Protein AF-A0AAV5Y5F4-F1 (afdb_monomer)

pLDDT: mean 81.41, std 11.35, range [46.44, 94.81]

Radius of gyration: 13.3 Å; Cα contacts (8 Å, |Δi|>4): 186; chains: 1; bounding box: 31×25×41 Å

Structure (mmCIF, N/CA/C/O backbone):
data_AF-A0AAV5Y5F4-F1
#
_entry.id   AF-A0AAV5Y5F4-F1
#
loop_
_atom_site.group_PDB
_atom_site.id
_atom_site.type_symbol
_atom_site.label_atom_id
_atom_site.label_alt_id
_atom_site.label_comp_id
_atom_site.label_asym_id
_atom_site.label_entity_id
_atom_site.label_seq_id
_atom_site.pdbx_PDB_ins_code
_atom_site.Cartn_x
_atom_site.Cartn_y
_atom_site.Cartn_z
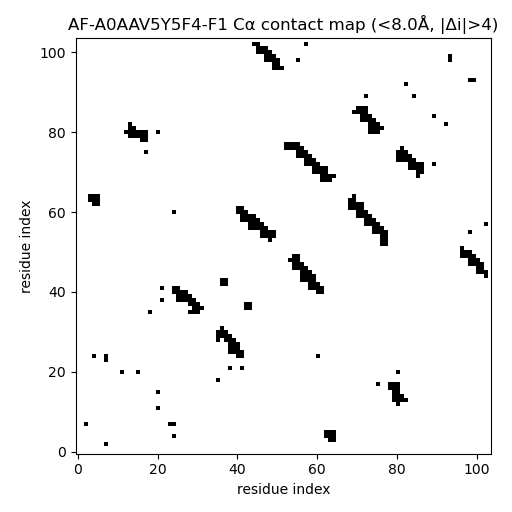_atom_site.occupancy
_atom_site.B_iso_or_equiv
_atom_site.auth_seq_id
_atom_site.auth_comp_id
_atom_site.auth_asym_id
_atom_site.auth_atom_id
_atom_site.pdbx_PDB_model_num
ATOM 1 N N . MET A 1 1 ? -3.911 -3.413 25.424 1.00 46.44 1 MET A N 1
ATOM 2 C CA . MET A 1 1 ? -3.829 -2.219 24.551 1.00 46.44 1 MET A CA 1
ATOM 3 C C . MET A 1 1 ? -3.957 -2.684 23.112 1.00 46.44 1 MET A C 1
ATOM 5 O O . MET A 1 1 ? -3.365 -3.705 22.790 1.00 46.44 1 MET A O 1
ATOM 9 N N . ARG A 1 2 ? -4.731 -1.999 22.262 1.00 52.81 2 ARG A N 1
ATOM 10 C CA . ARG A 1 2 ? -4.635 -2.237 20.813 1.00 52.81 2 ARG A CA 1
ATOM 11 C C . ARG A 1 2 ? -3.311 -1.612 20.335 1.00 52.81 2 ARG A C 1
ATOM 13 O O . ARG A 1 2 ? -3.039 -0.492 20.768 1.00 52.81 2 ARG A O 1
ATOM 20 N N . PRO A 1 3 ? -2.498 -2.308 19.524 1.00 56.47 3 PRO A N 1
ATOM 21 C CA . PRO A 1 3 ? -1.241 -1.761 19.016 1.00 56.47 3 PRO A CA 1
ATOM 22 C C . PRO A 1 3 ? -1.489 -0.474 18.223 1.00 56.47 3 PRO A C 1
ATOM 24 O O . PRO A 1 3 ? -2.558 -0.310 17.614 1.00 56.47 3 PRO A O 1
ATOM 27 N N . GLN A 1 4 ? -0.518 0.440 18.246 1.00 65.06 4 GLN A N 1
ATOM 28 C CA . GLN A 1 4 ? -0.592 1.681 17.478 1.00 65.06 4 GLN A CA 1
ATOM 29 C C . GLN A 1 4 ? -0.712 1.341 15.982 1.00 65.06 4 GLN A C 1
ATOM 31 O O . GLN A 1 4 ? -0.092 0.381 15.523 1.00 65.06 4 GLN A O 1
ATOM 36 N N . PRO A 1 5 ? -1.506 2.084 15.192 1.00 67.19 5 PRO A N 1
ATOM 37 C CA . PRO A 1 5 ? -1.725 1.772 13.778 1.00 67.19 5 PRO A CA 1
ATOM 38 C C . PRO A 1 5 ? -0.433 1.620 12.960 1.00 67.19 5 PRO A C 1
ATOM 40 O O . PRO A 1 5 ? -0.370 0.762 12.083 1.00 67.19 5 PRO A O 1
ATOM 43 N N . SER A 1 6 ? 0.613 2.381 13.288 1.00 70.62 6 SER A N 1
ATOM 44 C CA . SER A 1 6 ? 1.933 2.282 12.655 1.00 70.62 6 SER A CA 1
ATOM 45 C C . SER A 1 6 ? 2.707 1.007 13.008 1.00 70.62 6 SER A C 1
ATOM 47 O O . SER A 1 6 ? 3.467 0.514 12.179 1.00 70.62 6 SER A O 1
ATOM 49 N N . GLU A 1 7 ? 2.472 0.395 14.174 1.00 76.50 7 GLU A N 1
ATOM 50 C CA . GLU A 1 7 ? 3.096 -0.885 14.548 1.00 76.50 7 GLU A CA 1
ATOM 51 C C . GLU A 1 7 ? 2.633 -2.023 13.628 1.00 76.50 7 GLU A C 1
ATOM 53 O O . GLU A 1 7 ? 3.367 -2.987 13.417 1.00 76.50 7 GLU A O 1
ATOM 58 N N . ARG A 1 8 ? 1.457 -1.895 12.997 1.00 79.62 8 ARG A N 1
ATOM 59 C CA . ARG A 1 8 ? 0.942 -2.882 12.031 1.00 79.62 8 ARG A CA 1
ATOM 60 C C . ARG A 1 8 ? 1.784 -2.963 10.758 1.00 79.62 8 ARG A C 1
ATOM 62 O O . ARG A 1 8 ? 1.776 -3.996 10.101 1.00 79.62 8 ARG A O 1
ATOM 69 N N . LEU A 1 9 ? 2.560 -1.928 10.432 1.00 83.25 9 LEU A N 1
ATOM 70 C CA . LEU A 1 9 ? 3.510 -1.984 9.317 1.00 83.25 9 LEU A CA 1
ATOM 71 C C . LEU A 1 9 ? 4.643 -2.988 9.581 1.00 83.25 9 LEU A C 1
ATOM 73 O O . LEU A 1 9 ? 5.185 -3.564 8.644 1.00 83.25 9 LEU A O 1
ATOM 77 N N . THR A 1 10 ? 4.990 -3.233 10.851 1.00 85.88 10 THR A N 1
ATOM 78 C CA . THR A 1 10 ? 6.122 -4.102 11.225 1.00 85.88 10 THR A CA 1
ATOM 79 C C . THR A 1 10 ? 5.856 -5.588 10.989 1.00 85.88 10 THR A C 1
ATOM 81 O O . THR A 1 10 ? 6.800 -6.377 10.897 1.00 85.88 10 THR A O 1
ATOM 84 N N . VAL A 1 11 ? 4.584 -5.981 10.864 1.00 87.38 11 VAL A N 1
ATOM 85 C CA . VAL A 1 11 ? 4.174 -7.375 10.637 1.00 87.38 11 VAL A CA 1
ATOM 86 C C . VAL A 1 11 ? 3.964 -7.711 9.162 1.00 87.38 11 VAL A C 1
ATOM 88 O O . VAL A 1 11 ? 3.783 -8.883 8.845 1.00 87.38 11 VAL A O 1
ATOM 91 N N . LEU A 1 12 ? 4.012 -6.713 8.275 1.00 90.94 12 LEU A N 1
ATOM 92 C CA . LEU A 1 12 ? 3.884 -6.908 6.833 1.00 90.94 12 LEU A CA 1
ATOM 93 C C . LEU A 1 12 ? 5.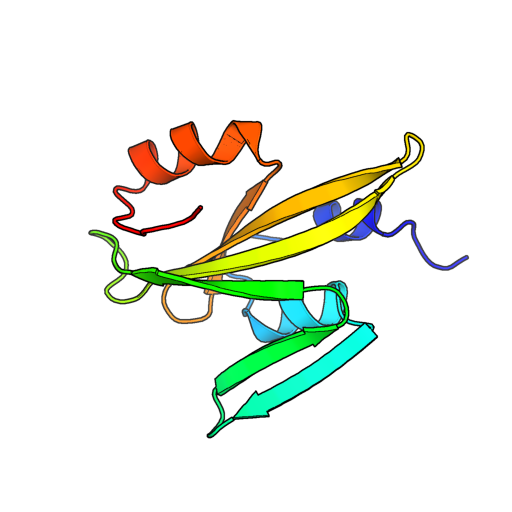154 -7.506 6.239 1.00 90.94 12 LEU A C 1
ATOM 95 O O . LEU A 1 12 ? 6.271 -7.171 6.650 1.00 90.94 12 LEU A O 1
ATOM 99 N N . ARG A 1 13 ? 4.990 -8.370 5.244 1.00 93.25 13 ARG A N 1
ATOM 100 C CA . ARG A 1 13 ? 6.077 -8.974 4.475 1.00 93.25 13 ARG A CA 1
ATOM 101 C C . ARG A 1 13 ? 5.741 -8.951 2.982 1.00 93.25 13 ARG A C 1
ATOM 103 O O . ARG A 1 13 ? 4.578 -9.144 2.628 1.00 93.25 13 ARG A O 1
ATOM 110 N N . PRO A 1 14 ? 6.732 -8.754 2.092 1.00 92.31 14 PRO A N 1
ATOM 111 C CA . PRO A 1 14 ? 6.536 -9.042 0.676 1.00 92.31 14 PRO A CA 1
ATOM 112 C C . PRO A 1 14 ? 5.999 -10.470 0.492 1.00 92.31 14 PRO A C 1
ATOM 114 O O . PRO A 1 14 ? 6.451 -11.390 1.175 1.00 92.31 14 PRO A O 1
ATOM 117 N N . GLY A 1 15 ? 5.019 -10.634 -0.393 1.00 93.50 15 GLY A N 1
ATOM 118 C CA . GLY A 1 15 ? 4.269 -11.874 -0.596 1.00 93.50 15 GLY A CA 1
ATOM 119 C C . GLY A 1 15 ? 2.992 -12.000 0.243 1.00 93.50 15 GLY A C 1
ATOM 120 O O . GLY A 1 15 ? 2.182 -12.880 -0.043 1.00 93.50 15 GLY A O 1
ATOM 121 N N . ASP A 1 16 ? 2.763 -11.130 1.238 1.00 94.81 16 ASP A N 1
ATOM 122 C CA . ASP A 1 16 ? 1.498 -11.131 1.983 1.00 94.81 16 ASP A CA 1
ATOM 123 C C . ASP A 1 16 ? 0.307 -10.932 1.023 1.00 94.81 16 ASP A C 1
ATOM 125 O O . ASP A 1 16 ? 0.358 -10.049 0.159 1.00 94.81 16 ASP A O 1
ATOM 129 N N . PRO A 1 17 ? -0.788 -11.704 1.167 1.00 92.81 17 PRO A N 1
ATOM 130 C CA . PRO A 1 17 ? -1.958 -11.543 0.314 1.00 92.81 17 PRO A CA 1
ATOM 131 C C . PRO A 1 17 ? -2.610 -10.181 0.554 1.00 92.81 17 PRO A C 1
ATOM 133 O O . PRO A 1 17 ? -2.702 -9.706 1.691 1.00 92.81 17 PRO A O 1
ATOM 136 N N . LYS A 1 18 ? -3.097 -9.559 -0.521 1.00 90.50 18 LYS A N 1
ATOM 137 C CA . LYS A 1 18 ? -3.727 -8.235 -0.503 1.00 90.50 18 LYS A CA 1
ATOM 138 C C . LYS A 1 18 ? -4.817 -8.147 0.556 1.00 90.50 18 LYS A C 1
ATOM 140 O O . LYS A 1 18 ? -4.839 -7.180 1.308 1.00 90.50 18 LYS A O 1
ATOM 145 N N . GLU A 1 19 ? -5.663 -9.166 0.675 1.00 87.81 19 GLU A N 1
ATOM 146 C CA . GLU A 1 19 ? -6.740 -9.245 1.664 1.00 87.81 19 GLU A CA 1
ATOM 147 C C . GLU A 1 19 ? -6.215 -9.096 3.093 1.00 87.81 19 GLU A C 1
ATOM 149 O O . GLU A 1 19 ? -6.773 -8.324 3.863 1.00 87.81 19 GLU A O 1
ATOM 154 N N . ARG A 1 20 ? -5.095 -9.749 3.430 1.00 89.75 20 ARG A N 1
ATOM 155 C CA . ARG A 1 20 ? -4.476 -9.652 4.760 1.00 89.75 20 ARG A CA 1
ATOM 156 C C . ARG A 1 20 ? -3.986 -8.238 5.050 1.00 89.75 20 ARG A C 1
ATOM 158 O O . ARG A 1 20 ? -4.176 -7.745 6.158 1.00 89.75 20 ARG A O 1
ATOM 165 N N . VAL A 1 21 ? -3.342 -7.589 4.078 1.00 89.56 21 VAL A N 1
ATOM 166 C CA . VAL A 1 21 ? -2.880 -6.198 4.233 1.00 89.56 21 VAL A CA 1
ATOM 167 C C . VAL A 1 21 ? -4.076 -5.281 4.457 1.00 89.56 21 VAL A C 1
ATOM 169 O O . VAL A 1 21 ? -4.080 -4.451 5.358 1.00 89.56 21 VAL A O 1
ATOM 172 N N . PHE A 1 22 ? -5.120 -5.480 3.668 1.00 86.44 22 PHE A N 1
ATOM 173 C CA . PHE A 1 22 ? -6.355 -4.727 3.743 1.00 86.44 22 PHE A CA 1
ATOM 174 C C . PHE A 1 22 ? -7.058 -4.914 5.101 1.00 86.44 22 PHE A C 1
ATOM 176 O O . PHE A 1 22 ? -7.398 -3.917 5.733 1.00 86.44 22 PHE A O 1
ATOM 183 N N . ASP A 1 23 ? -7.163 -6.141 5.617 1.00 84.12 23 ASP A N 1
ATOM 184 C CA . ASP A 1 23 ? -7.721 -6.440 6.945 1.00 84.12 23 ASP A CA 1
ATOM 185 C C . ASP A 1 23 ? -6.930 -5.777 8.085 1.00 84.12 23 ASP A C 1
ATOM 187 O O . ASP A 1 23 ? -7.510 -5.311 9.069 1.00 84.12 23 ASP A O 1
ATOM 191 N N . LEU A 1 24 ? -5.601 -5.673 7.956 1.00 86.00 24 LEU A N 1
ATOM 192 C CA . LEU A 1 24 ? -4.755 -5.009 8.954 1.00 86.00 24 LEU A CA 1
ATOM 193 C C . LEU A 1 24 ? -5.047 -3.507 9.075 1.00 86.00 24 LEU A C 1
ATOM 195 O O . LEU A 1 24 ? -4.876 -2.939 10.160 1.00 86.00 24 LEU A O 1
ATOM 199 N N . PHE A 1 25 ? -5.492 -2.858 7.998 1.00 81.75 25 PHE A N 1
ATOM 200 C CA . PHE A 1 25 ? -5.740 -1.412 7.957 1.00 81.75 25 PHE A CA 1
ATOM 201 C C . PHE A 1 25 ? -7.219 -1.044 7.793 1.00 81.75 25 PHE A C 1
ATOM 203 O O . PHE A 1 25 ? -7.538 0.134 7.624 1.00 81.75 25 PHE A O 1
ATOM 210 N N . ALA A 1 26 ? -8.123 -2.019 7.902 1.00 72.06 26 ALA A N 1
ATOM 211 C CA . ALA A 1 26 ? -9.550 -1.802 7.736 1.00 72.06 26 ALA A CA 1
ATOM 212 C C . ALA A 1 26 ? -10.246 -1.192 8.950 1.00 72.06 26 ALA A C 1
ATOM 214 O O . ALA A 1 26 ? -10.054 -1.625 10.088 1.00 72.06 26 ALA A O 1
ATOM 215 N N . SER A 1 27 ? -11.149 -0.249 8.679 1.00 68.12 27 SER A N 1
ATOM 216 C CA . SER A 1 27 ? -12.303 0.053 9.529 1.00 68.12 27 SER A CA 1
ATOM 217 C C . SER A 1 27 ? -13.633 -0.443 8.937 1.00 68.12 27 SER A C 1
ATOM 219 O O . SER A 1 27 ? -14.531 -0.756 9.711 1.00 68.12 27 SER A O 1
ATOM 221 N N . THR A 1 28 ? -13.741 -0.590 7.608 1.00 58.34 28 THR A N 1
ATOM 222 C CA . THR A 1 28 ? -14.898 -1.183 6.885 1.00 58.34 28 THR A CA 1
ATOM 223 C C . THR A 1 28 ? -14.425 -1.806 5.565 1.00 58.34 28 THR A C 1
ATOM 225 O O . THR A 1 28 ? -13.450 -1.308 5.017 1.00 58.34 28 THR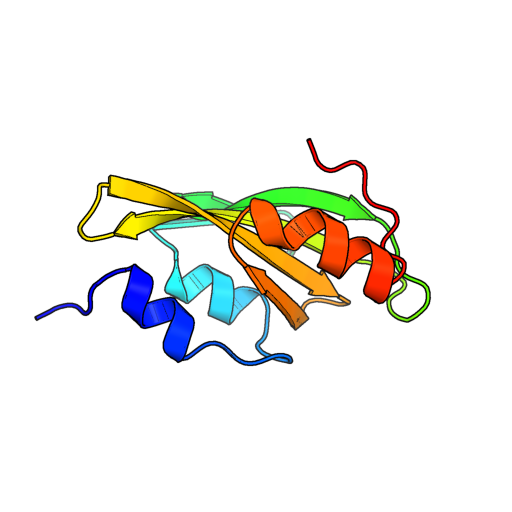 A O 1
ATOM 228 N N . VAL A 1 29 ? -15.098 -2.830 5.012 1.00 60.12 29 VAL A N 1
ATOM 229 C CA . VAL A 1 29 ? -14.680 -3.529 3.772 1.00 60.12 29 VAL A CA 1
ATOM 230 C C . VAL A 1 29 ? -15.786 -3.609 2.716 1.00 60.12 29 VAL A C 1
ATOM 232 O O . VAL A 1 29 ? -16.900 -4.018 3.023 1.00 60.12 29 VAL A O 1
ATOM 235 N N . GLU A 1 30 ? -15.463 -3.286 1.458 1.00 61.94 30 GLU A N 1
ATOM 236 C CA . GLU A 1 30 ? -16.353 -3.376 0.292 1.00 61.94 30 GLU A CA 1
ATOM 237 C C . GLU A 1 30 ? -15.692 -4.142 -0.874 1.00 61.94 30 GLU A C 1
ATOM 239 O O . GLU A 1 30 ? -14.575 -3.837 -1.316 1.00 61.94 30 GLU A O 1
ATOM 244 N N . ARG A 1 31 ? -16.413 -5.144 -1.398 1.00 73.19 31 ARG A N 1
ATOM 245 C CA . ARG A 1 31 ? -15.998 -6.010 -2.514 1.00 73.19 31 ARG A CA 1
ATOM 246 C C . ARG A 1 31 ? -16.980 -5.889 -3.683 1.00 73.19 31 ARG A C 1
ATOM 248 O O . ARG A 1 31 ? -18.188 -5.848 -3.472 1.00 73.19 31 ARG A O 1
ATOM 255 N N . GLN A 1 32 ? -16.468 -5.905 -4.912 1.00 70.81 32 GLN A N 1
ATOM 256 C CA . GLN A 1 32 ? -17.248 -5.920 -6.150 1.00 70.81 32 GLN A CA 1
ATOM 257 C C . GLN A 1 32 ? -16.773 -7.074 -7.041 1.00 70.81 32 GLN A C 1
ATOM 259 O O . GLN A 1 32 ? -15.616 -7.084 -7.451 1.00 70.81 32 GLN A O 1
ATOM 264 N N . LYS A 1 33 ? -17.661 -8.027 -7.370 1.00 76.06 33 LYS A N 1
ATOM 265 C CA . LYS A 1 33 ? -17.347 -9.197 -8.225 1.00 76.06 33 LYS A CA 1
ATOM 266 C C . LYS A 1 33 ? -16.048 -9.903 -7.793 1.00 76.06 33 LYS A C 1
ATOM 268 O O . LYS A 1 33 ? -15.099 -9.989 -8.566 1.00 76.06 33 LYS A O 1
ATOM 273 N N . ASP A 1 34 ? -15.978 -10.268 -6.513 1.00 68.81 34 ASP A N 1
ATOM 274 C CA . ASP A 1 34 ? -14.818 -10.891 -5.847 1.00 68.81 34 ASP A CA 1
ATOM 275 C C . ASP A 1 34 ? -13.526 -10.065 -5.819 1.00 68.81 34 ASP A C 1
ATOM 277 O O . ASP A 1 34 ? -12.531 -10.470 -5.225 1.00 68.81 34 ASP A O 1
ATOM 281 N N . THR A 1 35 ? -13.559 -8.849 -6.357 1.00 61.62 35 THR A N 1
ATOM 282 C CA . THR A 1 35 ? -12.455 -7.903 -6.283 1.00 61.62 35 THR A CA 1
ATOM 283 C C . THR A 1 35 ? -12.674 -6.961 -5.110 1.00 61.62 35 THR A 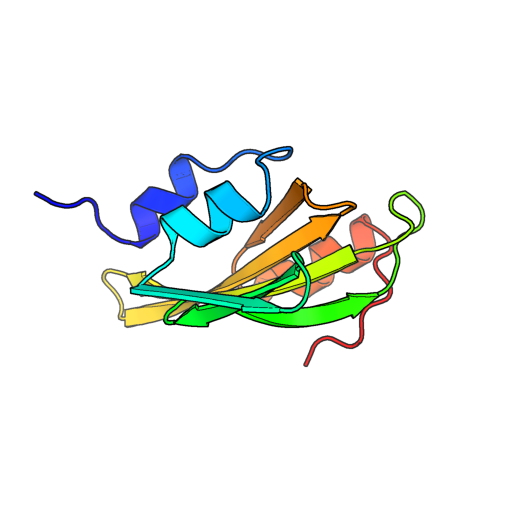C 1
ATOM 285 O O . THR A 1 35 ? -13.685 -6.265 -5.017 1.00 61.62 35 THR A O 1
ATOM 288 N N . LEU A 1 36 ? -11.711 -6.902 -4.201 1.00 65.44 36 LEU A N 1
ATOM 289 C CA . LEU A 1 36 ? -11.674 -5.897 -3.146 1.00 65.44 36 LEU A CA 1
ATOM 290 C C . LEU A 1 36 ? -11.449 -4.509 -3.765 1.00 65.44 36 LEU A C 1
ATOM 292 O O . LEU A 1 36 ? -10.441 -4.318 -4.447 1.00 65.44 36 LEU A O 1
ATOM 296 N N . VAL A 1 37 ? -12.377 -3.565 -3.555 1.00 63.84 37 VAL A N 1
ATOM 297 C CA . VAL A 1 37 ? -12.361 -2.239 -4.218 1.00 63.84 37 VAL A CA 1
ATOM 298 C C . VAL A 1 37 ? -12.244 -1.065 -3.250 1.00 63.84 37 VAL A C 1
ATOM 300 O O . VAL A 1 37 ? -11.673 -0.035 -3.614 1.00 63.84 37 VAL A O 1
ATOM 303 N N . ARG A 1 38 ? -12.727 -1.201 -2.009 1.00 58.81 38 ARG A N 1
ATOM 304 C CA . ARG A 1 38 ? -12.632 -0.143 -0.999 1.00 58.81 38 ARG A CA 1
ATOM 305 C C . ARG A 1 38 ? -12.565 -0.727 0.403 1.00 58.81 38 ARG A C 1
ATOM 307 O O . ARG A 1 38 ? -13.319 -1.632 0.741 1.00 58.81 38 ARG A O 1
ATOM 314 N N . ILE A 1 39 ? -11.684 -0.167 1.220 1.00 58.78 39 ILE A N 1
ATOM 315 C CA . ILE A 1 39 ? -11.711 -0.317 2.665 1.00 58.78 39 ILE A CA 1
ATOM 316 C C . ILE A 1 39 ? -11.744 1.079 3.279 1.00 58.78 39 ILE A C 1
ATOM 318 O O . ILE A 1 39 ? -10.956 1.943 2.900 1.00 58.78 39 ILE A O 1
ATOM 322 N N . ASP A 1 40 ? -12.662 1.340 4.208 1.00 62.78 40 ASP A N 1
ATOM 323 C CA . ASP A 1 40 ? -12.573 2.577 4.986 1.00 62.78 40 ASP A CA 1
ATOM 324 C C . ASP A 1 40 ? -11.275 2.487 5.801 1.00 62.78 40 ASP A C 1
ATOM 326 O O . ASP A 1 40 ? -11.052 1.508 6.512 1.00 62.78 40 ASP A O 1
ATOM 330 N N . GLY A 1 41 ? -10.360 3.431 5.575 1.00 73.56 41 GLY A N 1
ATOM 331 C CA . GLY A 1 41 ? -8.946 3.322 5.944 1.00 73.56 41 GLY A CA 1
ATOM 332 C C . GLY A 1 41 ? -8.046 3.190 4.714 1.00 73.56 41 GLY A C 1
ATOM 333 O O . GLY A 1 41 ? -7.288 4.114 4.430 1.00 73.56 41 GLY A O 1
ATOM 334 N N . MET A 1 42 ? -8.167 2.095 3.954 1.00 85.44 42 MET A N 1
ATOM 335 C CA . MET A 1 42 ? -7.309 1.776 2.805 1.00 85.44 42 MET A CA 1
ATOM 336 C C . MET A 1 42 ? -8.045 1.800 1.458 1.00 85.44 42 MET A C 1
ATOM 338 O O . MET A 1 42 ? -8.955 1.016 1.192 1.00 85.44 42 MET A O 1
ATOM 342 N N . ARG A 1 43 ? -7.616 2.670 0.544 1.00 81.25 43 ARG A N 1
ATOM 343 C CA . ARG A 1 43 ? -8.275 2.891 -0.748 1.00 81.25 43 ARG A CA 1
ATOM 344 C C . ARG A 1 43 ? -7.398 2.442 -1.908 1.00 81.25 43 ARG A C 1
A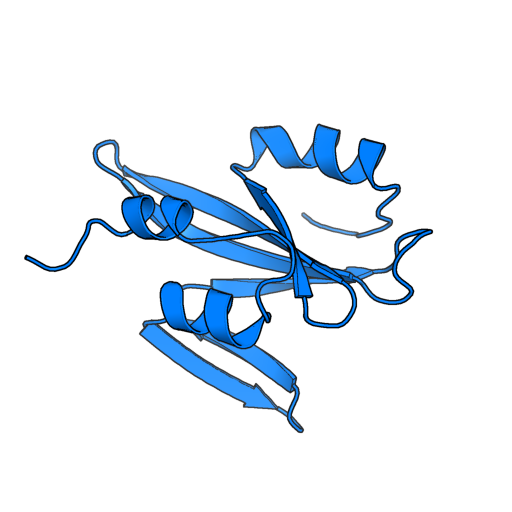TOM 346 O O . ARG A 1 43 ? -6.253 2.862 -1.991 1.00 81.25 43 ARG A O 1
ATOM 353 N N . LEU A 1 44 ? -7.952 1.670 -2.847 1.00 83.88 44 LEU A N 1
ATOM 354 C CA . LEU A 1 44 ? -7.336 1.447 -4.163 1.00 83.88 44 LEU A CA 1
ATOM 355 C C . LEU A 1 44 ? -7.377 2.728 -4.990 1.00 83.88 44 LEU A C 1
ATOM 357 O O . LEU A 1 44 ? -8.404 3.406 -5.063 1.00 83.88 44 LEU A O 1
ATOM 361 N N . ARG A 1 45 ? -6.245 3.066 -5.599 1.00 83.31 45 ARG A N 1
ATOM 362 C CA . ARG A 1 45 ? -6.024 4.362 -6.250 1.00 83.31 45 ARG A CA 1
ATOM 363 C C . ARG A 1 45 ? -5.733 4.217 -7.723 1.00 83.31 45 ARG A C 1
ATOM 365 O O . ARG A 1 45 ? -6.262 4.987 -8.515 1.00 83.31 45 ARG A O 1
ATOM 372 N N . ALA A 1 46 ? -4.905 3.243 -8.071 1.00 82.50 46 ALA A N 1
ATOM 373 C CA . ALA A 1 46 ? -4.452 3.057 -9.432 1.00 82.50 46 ALA A CA 1
ATOM 374 C C . ALA A 1 46 ? -4.196 1.582 -9.729 1.00 82.50 46 ALA A C 1
ATOM 376 O O . ALA A 1 46 ? -3.976 0.767 -8.828 1.00 82.50 46 ALA A O 1
ATOM 377 N N . ARG A 1 47 ? -4.222 1.267 -11.020 1.00 85.56 47 ARG A N 1
ATOM 378 C CA . ARG A 1 47 ? -3.837 -0.021 -11.587 1.00 85.56 47 ARG A CA 1
ATOM 379 C C . ARG A 1 47 ? -2.906 0.234 -12.759 1.00 85.56 47 ARG A C 1
ATOM 381 O O . ARG A 1 47 ? -3.032 1.263 -13.418 1.00 85.56 47 ARG A O 1
ATOM 388 N N . GLY A 1 48 ? -2.010 -0.699 -13.023 1.00 86.00 48 GLY A N 1
ATOM 389 C CA . GLY A 1 48 ? -1.073 -0.601 -14.131 1.00 86.00 48 GLY A CA 1
ATOM 390 C C . GLY A 1 48 ? -0.340 -1.908 -14.349 1.00 86.00 48 GLY A C 1
ATOM 391 O O . GLY A 1 48 ? -0.881 -2.980 -14.059 1.00 86.00 48 GLY A O 1
ATOM 392 N N . ARG A 1 49 ? 0.886 -1.813 -14.861 1.00 85.12 49 ARG A N 1
ATOM 393 C CA . ARG A 1 49 ? 1.723 -2.973 -15.187 1.00 85.12 49 ARG A CA 1
ATOM 394 C C . ARG A 1 49 ? 3.153 -2.773 -14.703 1.00 85.12 49 ARG A C 1
ATOM 396 O O . ARG A 1 49 ? 3.589 -1.651 -14.473 1.00 85.12 49 ARG A O 1
ATOM 403 N N . SER A 1 50 ? 3.864 -3.873 -14.534 1.00 83.44 50 SER A N 1
ATOM 404 C CA . SER A 1 50 ? 5.310 -3.919 -14.338 1.00 83.44 50 SER A CA 1
ATOM 405 C C . SER A 1 50 ? 5.866 -5.014 -15.243 1.00 83.44 50 SER A C 1
ATOM 407 O O . SER A 1 50 ? 5.122 -5.892 -15.685 1.00 83.44 50 SER A O 1
ATOM 409 N N . LEU A 1 51 ? 7.164 -4.962 -15.530 1.00 79.94 51 LEU A N 1
ATOM 410 C CA . LEU A 1 51 ? 7.838 -5.972 -16.341 1.00 79.94 51 LEU A CA 1
ATOM 411 C C . LEU A 1 51 ? 7.715 -7.380 -15.728 1.00 79.94 51 LEU A C 1
ATOM 413 O O . LEU A 1 51 ? 7.499 -8.344 -16.457 1.00 79.94 51 LEU A O 1
ATOM 417 N N . ASP A 1 52 ? 7.763 -7.470 -14.395 1.00 81.88 52 ASP A N 1
ATOM 418 C CA . ASP A 1 52 ? 7.683 -8.735 -13.651 1.00 81.88 52 ASP A CA 1
ATOM 419 C C . ASP A 1 52 ? 6.246 -9.122 -13.261 1.00 81.88 52 ASP A C 1
ATOM 421 O O . ASP A 1 52 ? 5.978 -10.273 -12.926 1.00 81.88 52 ASP A O 1
ATOM 425 N N . HIS A 1 53 ? 5.307 -8.169 -13.307 1.00 80.69 53 HIS A N 1
ATOM 426 C CA . HIS A 1 53 ? 3.923 -8.369 -12.877 1.00 80.69 53 HIS A CA 1
ATOM 427 C C . HIS A 1 53 ? 2.933 -7.805 -13.911 1.00 80.69 53 HIS A C 1
ATOM 429 O O . HIS A 1 53 ? 2.781 -6.579 -14.014 1.00 80.69 53 HIS A O 1
ATOM 435 N N . PRO A 1 54 ? 2.184 -8.671 -14.627 1.00 83.31 54 PRO A N 1
ATOM 436 C CA . PRO A 1 54 ? 1.248 -8.264 -15.683 1.00 83.31 54 PRO A CA 1
ATOM 437 C C . PRO A 1 54 ? 0.147 -7.313 -15.208 1.00 83.31 54 PRO A C 1
ATOM 439 O O . PRO A 1 54 ? -0.421 -6.560 -16.002 1.00 83.31 54 PRO A O 1
ATOM 442 N N . GLN A 1 55 ? -0.166 -7.366 -13.915 1.00 86.81 55 GLN A N 1
ATOM 443 C CA . GLN A 1 55 ? -1.098 -6.472 -13.259 1.00 86.81 55 GLN A CA 1
ATOM 444 C C . GLN A 1 55 ? -0.531 -6.053 -11.910 1.00 86.81 55 GLN A C 1
ATOM 446 O O . GLN A 1 55 ? -0.293 -6.889 -11.035 1.00 86.81 55 GLN A O 1
ATOM 451 N N . VAL A 1 56 ? -0.397 -4.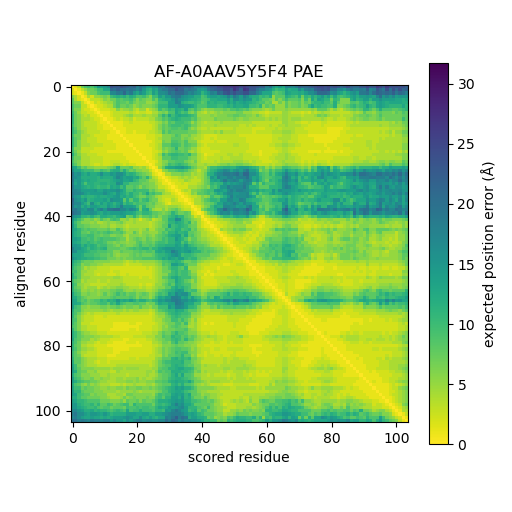742 -11.736 1.00 90.94 56 VAL A N 1
ATOM 452 C CA . VAL A 1 56 ? -0.089 -4.130 -10.447 1.00 90.94 56 VAL A CA 1
ATOM 453 C C . VAL A 1 56 ? -1.198 -3.186 -10.011 1.00 90.94 56 VAL A C 1
ATOM 455 O O . VAL A 1 56 ? -1.884 -2.568 -10.828 1.00 90.94 56 VAL A O 1
ATOM 458 N N . GLU A 1 57 ? -1.383 -3.074 -8.704 1.00 91.81 57 GLU A N 1
ATOM 459 C CA . GLU A 1 57 ? -2.362 -2.196 -8.078 1.00 91.81 57 GLU A CA 1
ATOM 460 C C . GLU A 1 57 ? -1.699 -1.393 -6.964 1.00 91.81 57 GLU A C 1
ATOM 462 O O . GLU A 1 57 ? -0.868 -1.910 -6.221 1.00 91.81 57 GLU A O 1
ATOM 467 N N . VAL A 1 58 ? -2.096 -0.132 -6.819 1.00 91.81 58 VAL A N 1
ATOM 468 C CA . VAL A 1 58 ? -1.642 0.725 -5.722 1.00 91.81 58 VAL A CA 1
ATOM 469 C C . VAL A 1 58 ? -2.828 1.094 -4.862 1.00 91.81 58 VAL A C 1
ATOM 471 O O . VAL A 1 58 ? -3.860 1.557 -5.362 1.00 91.81 58 VAL A O 1
ATOM 474 N N . ALA A 1 59 ? -2.662 0.914 -3.561 1.00 90.69 59 ALA A N 1
ATOM 475 C CA . ALA A 1 59 ? -3.582 1.413 -2.559 1.00 90.69 59 ALA A CA 1
ATOM 476 C C . ALA A 1 59 ? -2.856 2.322 -1.570 1.00 90.69 59 ALA A C 1
ATOM 478 O O . ALA A 1 59 ? -1.640 2.234 -1.413 1.00 90.69 59 ALA A O 1
ATOM 479 N N . ASP A 1 60 ? -3.605 3.181 -0.890 1.00 90.94 60 ASP A N 1
ATOM 480 C CA . ASP A 1 60 ? -3.075 4.012 0.179 1.00 90.94 60 ASP A CA 1
ATOM 481 C C . ASP A 1 60 ? -3.978 4.043 1.409 1.00 90.94 60 ASP A C 1
ATOM 483 O O . ASP A 1 60 ? -5.182 3.816 1.316 1.00 90.94 60 ASP A O 1
ATOM 487 N N . VAL A 1 61 ? -3.379 4.301 2.570 1.00 88.00 61 VAL A N 1
ATOM 488 C CA . VAL A 1 61 ? -4.080 4.531 3.841 1.00 88.00 61 VAL A CA 1
ATOM 489 C C . VAL A 1 61 ? -3.385 5.635 4.623 1.00 88.00 61 VAL A C 1
ATOM 491 O O . VAL A 1 61 ? -2.157 5.723 4.645 1.00 88.00 61 VAL A O 1
ATOM 494 N N . SER A 1 62 ? -4.175 6.476 5.286 1.00 85.75 62 SER A N 1
ATOM 495 C CA . SER A 1 62 ? -3.676 7.386 6.317 1.00 85.75 62 SER A CA 1
ATOM 496 C C . SER A 1 62 ? -3.591 6.648 7.650 1.00 85.75 62 SER A C 1
ATOM 498 O O . SER A 1 62 ? -4.607 6.254 8.219 1.00 85.75 62 SER A O 1
ATOM 500 N N . ILE A 1 63 ? -2.376 6.465 8.153 1.00 82.44 63 ILE A N 1
ATOM 501 C CA . ILE A 1 63 ? -2.072 5.783 9.409 1.00 82.44 63 ILE A CA 1
ATOM 502 C C . ILE A 1 63 ? -1.798 6.840 10.479 1.00 82.44 63 ILE A C 1
ATOM 504 O O . ILE A 1 63 ? -0.998 7.749 10.271 1.00 82.44 63 ILE A O 1
ATOM 508 N N . ALA A 1 64 ? -2.462 6.741 11.630 1.00 75.31 64 ALA A N 1
ATOM 509 C CA . ALA A 1 64 ? -2.184 7.624 12.759 1.00 75.31 64 ALA A CA 1
ATOM 510 C C . ALA A 1 64 ? -0.838 7.266 13.413 1.00 75.31 64 ALA A C 1
ATOM 512 O O . ALA A 1 64 ? -0.629 6.124 13.830 1.00 75.31 64 ALA A O 1
ATOM 513 N N . GLU A 1 65 ? 0.044 8.254 13.536 1.00 71.38 65 GLU A N 1
ATOM 514 C CA . GLU A 1 65 ? 1.327 8.190 14.236 1.00 71.38 65 GLU A CA 1
ATOM 515 C C . GLU A 1 65 ? 1.367 9.193 15.401 1.00 71.38 65 GLU A C 1
ATOM 517 O O . GLU A 1 65 ? 0.483 10.036 15.559 1.00 71.38 65 GLU A O 1
ATOM 522 N N . LYS A 1 66 ? 2.430 9.135 16.218 1.00 67.56 66 LYS A N 1
ATOM 523 C CA . LYS A 1 66 ? 2.634 10.048 17.359 1.00 67.56 66 LYS A CA 1
ATOM 524 C C . LYS A 1 66 ? 2.686 11.530 16.955 1.00 67.56 66 LYS A C 1
ATOM 526 O O . LYS A 1 66 ? 2.345 12.381 17.767 1.00 67.56 66 LYS A O 1
ATOM 531 N N . SER A 1 67 ? 3.126 11.832 15.735 1.00 74.69 67 SER A N 1
ATOM 532 C CA . SER A 1 67 ? 3.284 13.187 15.188 1.00 74.69 67 SER A CA 1
ATOM 533 C C . SER A 1 67 ? 2.099 13.657 14.332 1.00 74.69 67 SER A C 1
ATOM 535 O O . SER A 1 67 ? 2.112 14.791 13.860 1.00 74.69 67 SER A O 1
ATOM 537 N N . GLY A 1 68 ? 1.083 12.813 14.123 1.00 71.44 68 GLY A N 1
ATOM 538 C CA . GLY A 1 68 ? -0.047 13.086 13.233 1.00 71.44 68 GLY A CA 1
ATOM 539 C C . GLY A 1 68 ? -0.365 11.907 12.316 1.00 71.44 68 GLY A C 1
ATOM 540 O O . GLY A 1 68 ? 0.245 10.846 12.406 1.00 71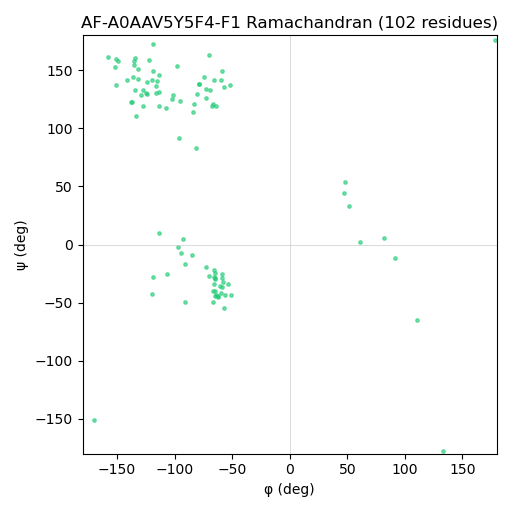.44 68 GLY A O 1
ATOM 541 N N . ALA A 1 69 ? -1.349 12.065 11.431 1.00 79.69 69 ALA A N 1
ATOM 542 C CA . ALA A 1 69 ? -1.651 11.045 10.431 1.00 79.69 69 ALA A CA 1
ATOM 543 C C . ALA A 1 69 ? -0.676 11.143 9.249 1.00 79.69 69 ALA A C 1
ATOM 545 O O . ALA A 1 69 ? -0.517 12.216 8.665 1.00 79.69 69 ALA A O 1
ATOM 546 N N . ARG A 1 70 ? -0.064 10.020 8.866 1.00 85.31 70 ARG A N 1
ATOM 547 C CA . ARG A 1 70 ? 0.816 9.912 7.698 1.00 85.31 70 ARG A CA 1
ATOM 548 C C . ARG A 1 70 ? 0.220 8.958 6.673 1.00 85.31 70 ARG A C 1
ATOM 550 O O . ARG A 1 70 ? -0.272 7.887 7.015 1.00 85.31 70 ARG A O 1
ATOM 557 N N . ARG A 1 71 ? 0.262 9.342 5.399 1.00 88.25 71 ARG A N 1
ATOM 558 C CA . ARG A 1 71 ? -0.185 8.487 4.294 1.00 88.25 71 ARG A CA 1
ATOM 559 C C . ARG A 1 71 ? 0.883 7.454 3.954 1.00 88.25 71 ARG A C 1
ATOM 561 O O . ARG A 1 71 ? 2.051 7.809 3.865 1.00 88.25 71 ARG A O 1
ATOM 568 N N . TYR A 1 72 ? 0.474 6.221 3.699 1.00 91.06 72 TYR A N 1
ATOM 569 C CA . TYR A 1 72 ? 1.323 5.142 3.200 1.00 91.06 72 TYR A CA 1
ATOM 570 C C . TYR A 1 72 ? 0.745 4.586 1.907 1.00 91.06 72 TYR A C 1
ATOM 572 O O . TYR A 1 72 ? -0.472 4.441 1.806 1.00 91.06 72 TYR A O 1
ATOM 580 N N . TRP A 1 73 ? 1.607 4.275 0.941 1.00 93.06 73 TRP A N 1
ATOM 581 C CA . TRP A 1 73 ? 1.248 3.533 -0.266 1.00 93.06 73 TRP A CA 1
ATOM 582 C C . TRP A 1 73 ? 1.613 2.057 -0.109 1.00 93.06 73 TRP A C 1
ATOM 584 O O . TRP A 1 73 ? 2.536 1.702 0.623 1.00 93.06 73 TRP A O 1
ATOM 594 N N . PHE A 1 74 ? 0.889 1.208 -0.829 1.00 94.00 74 PHE A N 1
ATOM 595 C CA . PHE A 1 74 ? 1.062 -0.237 -0.882 1.00 94.00 74 PHE A CA 1
ATOM 596 C C . PHE A 1 74 ? 0.931 -0.668 -2.336 1.00 94.00 74 PHE A C 1
ATOM 598 O O . PHE A 1 74 ? -0.082 -0.383 -2.977 1.00 94.00 74 PHE A O 1
ATOM 605 N N . LEU A 1 75 ? 1.966 -1.326 -2.846 1.00 94.00 75 LEU A N 1
ATOM 606 C CA . LEU A 1 75 ? 2.041 -1.847 -4.201 1.00 94.00 75 LEU A CA 1
ATOM 607 C C . LEU A 1 75 ? 1.785 -3.351 -4.171 1.00 94.00 75 LEU A C 1
ATOM 609 O O . LEU A 1 75 ? 2.491 -4.094 -3.487 1.00 94.00 75 LEU A O 1
ATOM 613 N N . PHE A 1 76 ? 0.808 -3.786 -4.953 1.00 93.50 76 PHE A N 1
ATOM 614 C CA . PHE A 1 76 ? 0.441 -5.185 -5.110 1.00 93.50 76 PHE A CA 1
ATOM 615 C C . PHE A 1 76 ? 0.703 -5.638 -6.540 1.00 93.50 76 PHE A C 1
ATOM 617 O O . PHE A 1 76 ? 0.412 -4.887 -7.467 1.00 93.50 76 PHE A O 1
ATOM 624 N N . GLY A 1 77 ? 1.194 -6.860 -6.720 1.00 92.44 77 GLY A N 1
ATOM 625 C CA . GLY A 1 77 ? 1.259 -7.555 -8.005 1.00 92.44 77 GLY A CA 1
ATOM 626 C C . GLY A 1 77 ? 0.532 -8.875 -7.883 1.00 92.44 77 GLY A C 1
ATOM 627 O O . GLY A 1 77 ? 0.746 -9.593 -6.912 1.00 92.44 77 GLY A O 1
ATOM 628 N N . GLU A 1 78 ? -0.378 -9.155 -8.815 1.00 90.12 78 GLU A N 1
ATOM 629 C CA . GLU A 1 78 ? -1.128 -10.424 -8.842 1.00 90.12 78 GLU A CA 1
ATOM 630 C C . GLU A 1 78 ? -1.805 -10.773 -7.495 1.00 90.12 78 GLU A C 1
ATOM 632 O O . GLU A 1 78 ? -1.927 -11.931 -7.105 1.00 90.12 78 GLU A O 1
ATOM 637 N N . GLY A 1 79 ? -2.248 -9.749 -6.756 1.00 90.12 79 GLY A N 1
ATOM 638 C CA . GLY A 1 79 ? -2.896 -9.910 -5.451 1.00 90.12 79 GLY A CA 1
ATOM 639 C C . GLY A 1 79 ? -1.946 -10.096 -4.261 1.00 90.12 79 GLY A C 1
ATOM 640 O O . GLY A 1 79 ? -2.423 -10.294 -3.147 1.00 90.12 79 GLY A O 1
ATOM 641 N N . GLN A 1 80 ? -0.631 -9.987 -4.447 1.00 93.75 80 GLN A N 1
ATOM 642 C CA . GLN A 1 80 ? 0.370 -10.089 -3.380 1.00 93.75 80 GLN A CA 1
ATOM 643 C C . GLN A 1 80 ? 1.098 -8.767 -3.154 1.00 93.75 80 GLN A C 1
ATOM 645 O O . GLN A 1 80 ? 1.342 -8.007 -4.089 1.00 93.75 80 GLN A O 1
ATOM 650 N N . LEU A 1 81 ? 1.456 -8.481 -1.903 1.00 94.38 81 LEU A N 1
ATOM 651 C CA . LEU A 1 81 ? 2.215 -7.294 -1.526 1.00 94.38 81 LEU A CA 1
ATOM 652 C C . LEU A 1 81 ? 3.638 -7.374 -2.091 1.00 94.38 81 LEU A C 1
ATOM 654 O O . LEU A 1 81 ? 4.402 -8.259 -1.720 1.00 94.38 81 LEU A O 1
ATOM 658 N N . ILE A 1 82 ? 4.017 -6.423 -2.941 1.00 93.75 82 ILE A N 1
ATOM 659 C CA . ILE A 1 82 ? 5.390 -6.302 -3.451 1.00 93.75 82 ILE A CA 1
ATOM 660 C C . ILE A 1 82 ? 6.204 -5.387 -2.534 1.00 93.75 82 ILE A C 1
ATOM 662 O O . ILE A 1 82 ? 7.316 -5.716 -2.124 1.00 93.75 82 ILE A O 1
ATOM 666 N N . ALA A 1 83 ? 5.649 -4.214 -2.227 1.00 93.44 83 ALA A N 1
ATOM 667 C CA . ALA A 1 83 ? 6.314 -3.170 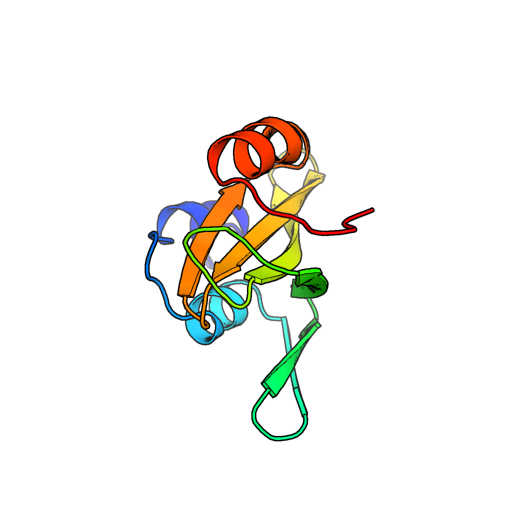-1.458 1.00 93.44 83 ALA A CA 1
ATOM 668 C C . ALA A 1 83 ? 5.290 -2.218 -0.827 1.00 93.44 83 ALA A C 1
ATOM 670 O O . ALA A 1 83 ? 4.144 -2.134 -1.267 1.00 93.44 83 ALA A O 1
ATOM 671 N N . TRP A 1 84 ? 5.711 -1.470 0.186 1.00 94.50 84 TRP A N 1
ATOM 672 C CA . TRP A 1 84 ? 4.937 -0.391 0.794 1.00 94.50 84 TRP A CA 1
ATOM 673 C C . TRP A 1 84 ? 5.885 0.665 1.358 1.00 94.50 84 TRP A C 1
ATOM 675 O O . TRP A 1 84 ? 7.053 0.374 1.622 1.00 94.50 84 TRP A O 1
ATOM 685 N N . GLY A 1 85 ? 5.389 1.880 1.571 1.00 92.50 85 GLY A N 1
ATOM 686 C CA . GLY A 1 85 ? 6.218 2.949 2.116 1.00 92.50 85 GLY A CA 1
ATOM 687 C C . GLY A 1 85 ? 5.507 4.293 2.260 1.00 92.50 85 GLY A C 1
ATOM 688 O O . GLY A 1 85 ? 4.339 4.435 1.885 1.00 92.50 85 GLY A O 1
ATOM 689 N N . PRO A 1 86 ? 6.194 5.292 2.838 1.00 91.44 86 PRO A N 1
ATOM 690 C CA . PRO A 1 86 ? 5.744 6.678 2.849 1.00 91.44 86 PRO A CA 1
ATOM 691 C C . PRO A 1 86 ? 5.819 7.301 1.441 1.00 91.44 86 PRO A C 1
ATOM 693 O O . PRO A 1 86 ? 6.541 6.792 0.583 1.00 91.44 86 PRO A O 1
ATOM 696 N N . PRO A 1 87 ? 5.136 8.432 1.180 1.00 89.38 87 PRO A N 1
ATOM 697 C CA . PRO A 1 87 ? 5.024 9.011 -0.162 1.00 89.38 87 PRO A CA 1
ATOM 698 C C . PRO A 1 87 ? 6.379 9.340 -0.802 1.00 89.38 87 PRO A C 1
ATOM 700 O O . PRO A 1 87 ? 6.532 9.185 -2.011 1.00 89.38 87 PRO A O 1
ATOM 703 N N . ASP A 1 88 ? 7.367 9.715 0.010 1.00 90.06 88 ASP A N 1
ATOM 704 C CA . ASP A 1 88 ? 8.712 10.090 -0.441 1.00 90.06 88 ASP A CA 1
ATOM 705 C C . ASP A 1 88 ? 9.473 8.915 -1.093 1.00 90.06 88 ASP A C 1
ATOM 707 O O . ASP A 1 88 ? 10.255 9.118 -2.022 1.00 90.06 88 ASP A O 1
ATOM 711 N N . ASP A 1 89 ? 9.170 7.676 -0.690 1.00 92.94 89 ASP A N 1
ATOM 712 C CA . ASP A 1 89 ? 9.820 6.461 -1.204 1.00 92.94 89 ASP A CA 1
ATOM 713 C C . ASP A 1 89 ? 9.185 5.944 -2.505 1.00 92.94 89 ASP A C 1
ATOM 715 O O . ASP A 1 89 ? 9.721 5.036 -3.155 1.00 92.94 89 ASP A O 1
ATOM 719 N N . TRP A 1 90 ? 8.040 6.514 -2.910 1.00 89.81 90 TRP A N 1
ATOM 720 C CA . TRP A 1 90 ? 7.280 6.052 -4.072 1.00 89.81 90 TRP A CA 1
ATOM 721 C C . TRP A 1 90 ? 8.137 6.079 -5.336 1.00 89.81 90 TRP A C 1
ATOM 723 O O . TRP A 1 90 ? 8.319 5.049 -5.983 1.00 89.81 90 TRP A O 1
ATOM 733 N N . ARG A 1 91 ? 8.726 7.241 -5.652 1.00 87.31 91 ARG A N 1
ATOM 734 C CA . ARG A 1 91 ? 9.456 7.476 -6.909 1.00 87.31 91 ARG A CA 1
ATOM 735 C C . ARG A 1 91 ? 10.642 6.527 -7.087 1.00 87.31 91 ARG A C 1
ATOM 737 O O . ARG A 1 91 ? 10.857 6.029 -8.189 1.00 87.31 91 ARG A O 1
ATOM 744 N N . GLY A 1 92 ? 11.397 6.270 -6.018 1.00 88.50 92 GLY A N 1
ATOM 745 C CA . GLY A 1 92 ? 12.513 5.323 -6.049 1.00 88.50 92 GLY A CA 1
ATOM 746 C C . GLY A 1 92 ? 12.041 3.884 -6.265 1.00 88.50 92 GLY A C 1
ATOM 747 O O . GLY A 1 92 ? 12.637 3.144 -7.047 1.00 88.50 92 GLY A O 1
ATOM 748 N N . THR A 1 93 ? 10.927 3.510 -5.632 1.00 88.19 93 THR A N 1
ATOM 749 C CA . THR A 1 93 ? 10.353 2.166 -5.744 1.00 88.19 93 THR A CA 1
ATOM 750 C C . THR A 1 93 ? 9.828 1.879 -7.149 1.00 88.19 93 THR A C 1
ATOM 752 O O . THR A 1 93 ? 10.190 0.852 -7.723 1.00 88.19 93 THR A O 1
ATOM 755 N N . VAL A 1 94 ? 9.028 2.778 -7.736 1.00 87.00 94 VAL A N 1
ATOM 756 C CA . VAL A 1 94 ? 8.489 2.551 -9.090 1.00 87.00 94 VAL A CA 1
ATOM 757 C C . VAL A 1 94 ? 9.566 2.536 -10.164 1.00 87.00 94 VAL A C 1
ATOM 759 O O . VAL A 1 94 ? 9.459 1.747 -11.097 1.00 87.00 94 VAL A O 1
ATOM 762 N N . ALA A 1 95 ? 10.626 3.336 -10.016 1.00 86.38 95 ALA A N 1
ATOM 763 C CA . ALA A 1 95 ? 11.764 3.291 -10.929 1.00 86.38 95 ALA A CA 1
ATOM 764 C C . ALA A 1 95 ? 12.494 1.942 -10.849 1.00 86.38 95 ALA A C 1
ATOM 766 O O . ALA A 1 95 ? 12.803 1.347 -11.879 1.00 86.38 95 ALA A O 1
ATOM 767 N N . ARG A 1 96 ? 12.729 1.431 -9.630 1.00 87.31 96 ARG A N 1
ATOM 768 C CA . ARG A 1 96 ? 13.397 0.138 -9.416 1.00 87.31 96 ARG A CA 1
ATOM 769 C C . ARG A 1 96 ? 12.585 -1.038 -9.954 1.00 87.31 96 ARG A C 1
ATOM 771 O O . ARG A 1 96 ? 13.165 -1.971 -10.488 1.00 87.31 96 ARG A O 1
ATOM 778 N N . LEU A 1 97 ? 11.267 -0.997 -9.778 1.00 85.00 97 LEU A N 1
ATOM 779 C CA . LEU A 1 97 ? 10.347 -2.073 -10.162 1.00 85.00 97 LEU A CA 1
ATOM 780 C C . LEU A 1 97 ? 9.754 -1.896 -11.569 1.00 85.00 97 LEU A C 1
ATOM 782 O O . LEU A 1 97 ? 8.870 -2.659 -11.953 1.00 85.00 97 LEU A O 1
ATOM 786 N N . GLN A 1 98 ? 10.190 -0.868 -12.309 1.00 85.12 98 GLN A N 1
ATOM 787 C CA . GLN A 1 98 ? 9.691 -0.536 -13.650 1.00 85.12 98 GLN A CA 1
ATOM 788 C C . GLN A 1 98 ? 8.155 -0.541 -13.720 1.00 85.12 98 GLN A C 1
ATOM 790 O O . GLN A 1 98 ? 7.545 -1.132 -14.608 1.00 85.12 98 GLN A O 1
ATOM 795 N N . VAL A 1 99 ? 7.523 0.066 -12.715 1.00 82.88 99 VAL A N 1
ATOM 796 C CA . VAL A 1 99 ? 6.065 0.117 -12.598 1.00 82.88 99 VAL A CA 1
ATOM 797 C C . VAL A 1 99 ? 5.534 1.269 -13.441 1.00 82.88 99 VAL A C 1
ATOM 799 O O . VAL A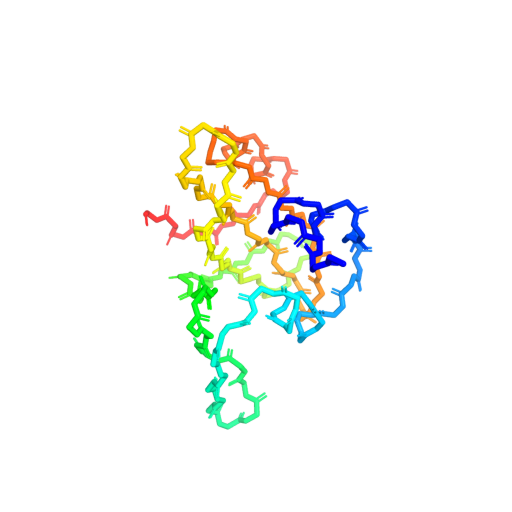 1 99 ? 5.835 2.436 -13.188 1.00 82.88 99 VAL A O 1
ATOM 802 N N . GLU A 1 100 ? 4.676 0.938 -14.396 1.00 83.38 100 GLU A N 1
ATOM 803 C CA . GLU A 1 100 ? 3.917 1.879 -15.207 1.00 83.38 100 GLU A CA 1
ATOM 804 C C . GLU A 1 100 ? 2.526 2.056 -14.592 1.00 83.38 100 GLU A C 1
ATOM 806 O O . GLU A 1 100 ? 1.590 1.296 -14.857 1.00 83.38 100 GLU A O 1
ATOM 811 N N . ILE A 1 101 ? 2.402 3.053 -13.716 1.00 79.94 101 ILE A N 1
ATOM 812 C CA . ILE A 1 101 ? 1.151 3.423 -13.057 1.00 79.94 101 ILE A CA 1
ATOM 813 C C . ILE A 1 101 ? 0.973 4.943 -13.111 1.00 79.94 101 ILE A C 1
ATOM 815 O O . ILE A 1 101 ? 1.858 5.703 -12.716 1.00 79.94 101 ILE A O 1
ATOM 819 N N . GLU A 1 102 ? -0.221 5.390 -13.499 1.00 69.88 102 GLU A N 1
ATOM 820 C CA . GLU A 1 102 ? -0.655 6.770 -13.283 1.00 69.88 102 GLU A CA 1
ATOM 821 C C . GLU A 1 102 ? -1.177 6.934 -11.845 1.00 69.88 102 GLU A C 1
ATOM 823 O O . GLU A 1 102 ? -2.374 6.844 -11.574 1.00 69.88 102 GLU A O 1
ATOM 828 N N . TYR A 1 103 ? -0.265 7.138 -10.893 1.00 66.06 103 TYR A N 1
ATOM 829 C CA . TYR A 1 103 ? -0.589 7.409 -9.488 1.00 66.06 103 TYR A CA 1
ATOM 830 C C . TYR A 1 103 ? -0.316 8.881 -9.165 1.00 66.06 103 TYR A C 1
ATOM 832 O O . TYR A 1 103 ? 0.821 9.340 -9.284 1.00 66.06 103 TYR A O 1
ATOM 840 N N . ARG A 1 104 ? -1.377 9.615 -8.797 1.00 61.38 104 ARG A N 1
ATOM 841 C CA . ARG A 1 104 ? -1.361 11.032 -8.398 1.00 61.38 104 ARG A CA 1
ATOM 842 C C . ARG A 1 104 ? -1.931 11.228 -6.990 1.00 61.38 104 ARG A C 1
ATOM 844 O O . ARG A 1 104 ? -2.948 10.572 -6.630 1.00 61.38 104 ARG A O 1
#

Sequence (104 aa):
MRPQPSERLTVLRPGDPKERVFDLFASTVERQKDTLVRIDGMRLRARGRSLDHPQVEVADVSIAEKSGARRYWFLFGEGQLIAWGPPDDWRGTVARLQVEIEYR

Foldseek 3Di:
DPDALVVLVVPDDFFAFLVVVLVSQAPAWDDDPNHTADGPFKHWAKWFCFPVARIKTKIKGFGQDPVGTFIKIFIDGPRTTHDMDGPVCVVVVCVVRVTDIPGD

Nearest PDB structures (foldseek):
  3e2k-assembly2_C  TM=7.398E-01  e=2.891E-01  Streptomyces clavuligerus
  3gmw-assembly1_B  TM=7.107E-01  e=2.429E-01  Streptomyces exfoliatus
  3gmy-assembly2_B  TM=7.120E-01  e=5.161E-01  Streptomyces clavuligerus
  8cht-assembly2_B  TM=4.435E-01  e=6.242E+00  Homo sapiens
  4gjt-assembly1_A-2  TM=4.739E-01  e=7.427E+00  Measles virus strain Ichinose-B95a

Solvent-accessible surface area (backbone atoms only — not comparable to full-atom values): 5952 Å² total; per-residue (Å²): 131,83,78,59,63,58,60,59,62,76,76,62,52,71,65,41,47,44,67,60,58,48,63,74,50,47,78,40,83,44,71,54,93,92,38,82,59,43,25,50,56,34,36,65,74,36,63,35,32,26,87,91,28,86,41,28,38,34,30,37,31,67,37,55,48,100,92,44,73,46,59,32,41,37,36,27,37,84,58,21,29,64,50,70,42,48,71,86,51,46,68,63,48,35,64,74,55,52,47,54,59,83,76,131

Secondary structure (DSSP, 8-state):
-PPPGGGGGGG--TT-BHHHHHHHH-SEEEEETTEEEEEESEEEEEEEB-SS-SSEEEEEEEEEETTEEEEEEEEEETTEEEEEE-GGGHHHHHHHTT-B----

Mean predicted aligned error: 6.7 Å